Protein AF-A0A359MXM0-F1 (afdb_monomer_lite)

Sequence (52 aa):
DFGGEVERVLKMADGCLLLVDAKEGPMPQTRFVLRKALDMKLKVIVVVNKID

Structure (mmCIF, N/CA/C/O backbone):
data_AF-A0A359MXM0-F1
#
_entry.id   AF-A0A359MXM0-F1
#
loop_
_atom_site.group_PDB
_atom_site.id
_atom_site.type_symbol
_atom_site.label_atom_id
_atom_site.label_alt_id
_atom_site.label_comp_id
_atom_site.label_asym_id
_atom_site.label_entity_id
_atom_site.label_seq_id
_atom_site.pdbx_PDB_ins_code
_atom_site.Cartn_x
_atom_site.Cartn_y
_ato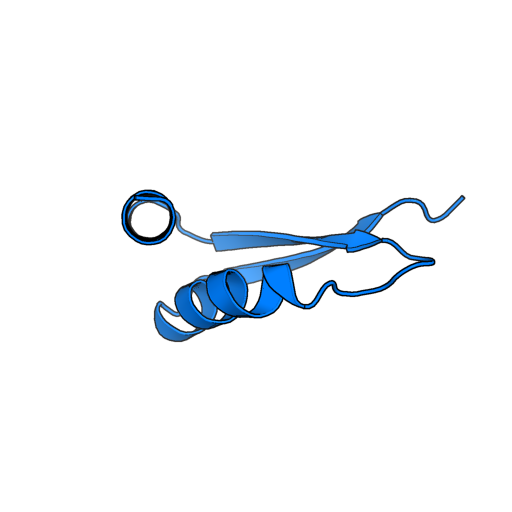m_site.Cartn_z
_atom_site.occupancy
_atom_site.B_iso_or_equiv
_atom_site.auth_seq_id
_atom_site.auth_comp_id
_atom_site.auth_asym_id
_atom_site.auth_atom_id
_atom_site.pdbx_PDB_model_num
ATOM 1 N N . ASP A 1 1 ? 6.858 16.278 9.893 1.00 72.06 1 ASP A N 1
ATOM 2 C CA . ASP A 1 1 ? 6.546 15.030 10.609 1.00 72.06 1 ASP A CA 1
ATOM 3 C C . ASP A 1 1 ? 5.885 14.079 9.615 1.00 72.06 1 ASP A C 1
ATOM 5 O O . ASP A 1 1 ? 4.682 14.141 9.403 1.00 72.06 1 ASP A O 1
ATOM 9 N N . PHE A 1 2 ? 6.691 13.294 8.891 1.00 81.56 2 PHE A N 1
ATOM 10 C CA . PHE A 1 2 ? 6.201 12.493 7.757 1.00 81.56 2 PHE A CA 1
ATOM 11 C C . PHE A 1 2 ? 5.274 11.353 8.211 1.00 81.56 2 PHE A C 1
ATOM 13 O O . PHE A 1 2 ? 4.314 11.012 7.527 1.00 81.56 2 PHE A O 1
ATOM 20 N N . GLY A 1 3 ? 5.520 10.787 9.398 1.00 86.25 3 GLY A N 1
ATOM 21 C CA . GLY A 1 3 ? 4.676 9.731 9.958 1.00 86.25 3 GLY A CA 1
ATOM 22 C C . GLY A 1 3 ? 3.278 10.229 10.333 1.00 86.25 3 GLY A C 1
ATOM 23 O O . GLY A 1 3 ? 2.294 9.554 10.025 1.00 86.25 3 GLY A O 1
ATOM 24 N N . GLY A 1 4 ? 3.186 11.415 10.946 1.00 90.56 4 GLY A N 1
ATOM 25 C CA . GLY A 1 4 ? 1.908 12.011 11.346 1.00 90.56 4 GLY A CA 1
ATOM 26 C C . GLY A 1 4 ? 0.998 12.355 10.162 1.00 90.56 4 GLY A C 1
ATOM 27 O O . GLY A 1 4 ? -0.208 12.104 10.212 1.00 90.56 4 GLY A O 1
ATOM 28 N N . GLU A 1 5 ? 1.566 12.867 9.068 1.00 92.69 5 GLU A N 1
ATOM 29 C CA . GLU A 1 5 ? 0.815 13.160 7.838 1.00 92.69 5 GLU A CA 1
ATOM 30 C C . GLU A 1 5 ? 0.247 11.887 7.198 1.00 92.69 5 GLU A C 1
ATOM 32 O O . GLU A 1 5 ? -0.940 11.843 6.864 1.00 92.69 5 GLU A O 1
ATOM 37 N N . VAL A 1 6 ? 1.055 10.824 7.106 1.00 92.19 6 VAL A N 1
ATOM 38 C CA . VAL A 1 6 ? 0.622 9.522 6.576 1.00 92.19 6 VAL A CA 1
ATOM 39 C C . VAL A 1 6 ? -0.542 8.955 7.386 1.00 92.19 6 VAL A C 1
ATOM 41 O O . VAL A 1 6 ? -1.541 8.530 6.809 1.00 92.19 6 VAL A O 1
ATOM 44 N N . GLU A 1 7 ? -0.456 8.965 8.718 1.00 93.62 7 GLU A N 1
ATOM 45 C CA . GLU A 1 7 ? -1.547 8.462 9.559 1.00 93.62 7 GLU A CA 1
ATOM 46 C C . GLU A 1 7 ? -2.842 9.244 9.371 1.00 93.62 7 GLU A C 1
ATOM 48 O O . GLU A 1 7 ? -3.923 8.652 9.348 1.00 93.62 7 GLU A O 1
ATOM 53 N N . ARG A 1 8 ? -2.751 10.569 9.232 1.00 94.88 8 ARG A N 1
ATOM 54 C CA . ARG A 1 8 ? -3.930 11.404 9.006 1.00 94.88 8 ARG A CA 1
ATOM 55 C C . ARG A 1 8 ? -4.605 11.051 7.684 1.00 94.88 8 ARG A C 1
ATOM 57 O O . ARG A 1 8 ? -5.825 10.930 7.659 1.00 94.88 8 ARG A O 1
ATOM 64 N N . VAL A 1 9 ? -3.828 10.851 6.619 1.00 95.19 9 VAL A N 1
ATOM 65 C CA . VAL A 1 9 ? -4.350 10.452 5.302 1.00 95.19 9 VAL A CA 1
ATOM 66 C C . VAL A 1 9 ? -4.990 9.066 5.364 1.00 95.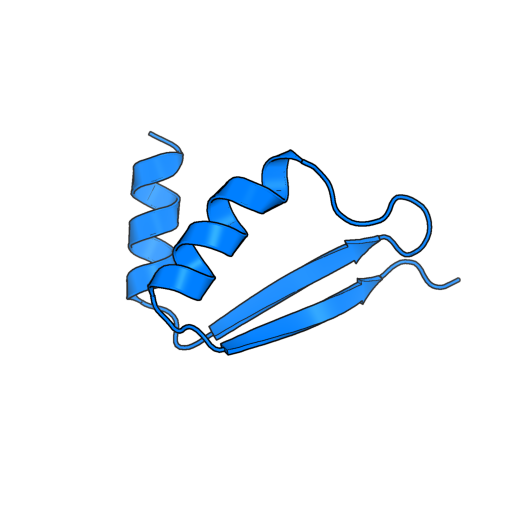19 9 VAL A C 1
ATOM 68 O O . VAL A 1 9 ? -6.122 8.904 4.915 1.00 95.19 9 VAL A O 1
ATOM 71 N N . LEU A 1 10 ? -4.323 8.086 5.981 1.00 95.25 10 LEU A N 1
ATOM 72 C CA . LEU A 1 10 ? -4.859 6.727 6.108 1.00 95.25 10 LEU A CA 1
ATOM 73 C C . LEU A 1 10 ? -6.170 6.684 6.913 1.00 95.25 10 LEU A C 1
ATOM 75 O O . LEU A 1 10 ? -7.033 5.871 6.607 1.00 95.25 10 LEU A O 1
ATOM 79 N N . LYS A 1 11 ? -6.358 7.569 7.904 1.00 95.62 11 LYS A N 1
ATOM 80 C CA . LYS A 1 11 ? -7.605 7.656 8.697 1.00 95.62 11 LYS A CA 1
ATOM 81 C C . LYS A 1 11 ? -8.805 8.187 7.915 1.00 95.62 11 LYS A C 1
ATOM 83 O O . LYS A 1 11 ? -9.930 7.999 8.364 1.00 95.62 11 LYS A O 1
ATOM 88 N N . MET A 1 12 ? -8.571 8.871 6.799 1.00 96.69 12 MET A N 1
ATOM 89 C CA . MET A 1 12 ? -9.627 9.462 5.971 1.00 96.69 12 MET A CA 1
ATOM 90 C C . MET A 1 12 ? -9.929 8.636 4.714 1.00 96.69 12 MET A C 1
ATOM 92 O O . MET A 1 12 ? -10.828 9.000 3.964 1.00 96.69 12 MET A O 1
ATOM 96 N N . ALA A 1 13 ? -9.173 7.567 4.458 1.00 96.00 13 ALA A N 1
ATOM 97 C CA . ALA A 1 13 ? -9.305 6.741 3.264 1.00 96.00 13 ALA A CA 1
ATOM 98 C C . ALA A 1 13 ? -10.034 5.424 3.566 1.00 96.00 13 ALA A C 1
ATOM 100 O O . ALA A 1 13 ? -9.853 4.842 4.631 1.00 96.00 13 ALA A O 1
ATOM 101 N N . ASP A 1 14 ? -10.781 4.904 2.591 1.00 96.50 14 ASP A N 1
ATOM 102 C CA . ASP A 1 14 ? -11.417 3.576 2.669 1.00 96.50 14 ASP A CA 1
ATOM 103 C C . ASP A 1 14 ? -10.494 2.434 2.189 1.00 96.50 14 ASP A C 1
ATOM 105 O O . ASP A 1 14 ? -10.768 1.243 2.372 1.00 96.50 14 ASP A O 1
ATOM 109 N N . GLY A 1 15 ? -9.385 2.787 1.539 1.00 96.12 15 GLY A N 1
ATOM 110 C CA . GLY A 1 15 ? -8.454 1.861 0.903 1.00 96.12 15 GLY A CA 1
ATOM 111 C C . GLY A 1 15 ? -7.229 2.574 0.341 1.00 96.12 15 GLY A C 1
ATOM 112 O O . GLY A 1 15 ? -7.157 3.803 0.342 1.00 96.12 15 GLY A O 1
ATOM 113 N N . CYS A 1 16 ? -6.254 1.812 -0.151 1.00 95.94 16 CYS A N 1
ATOM 114 C CA . CYS A 1 16 ? -5.061 2.365 -0.787 1.00 95.94 16 CYS A CA 1
ATOM 115 C C . CYS A 1 16 ? -4.602 1.546 -2.000 1.00 95.94 16 CYS A C 1
ATOM 117 O O . CYS A 1 16 ? -4.876 0.349 -2.120 1.00 95.94 16 CYS A O 1
ATOM 119 N N . LEU A 1 17 ? -3.883 2.220 -2.901 1.00 97.19 17 LEU A N 1
ATOM 120 C CA . LEU A 1 17 ? -3.206 1.603 -4.037 1.00 97.19 17 LEU A CA 1
ATOM 121 C C . LEU A 1 17 ? -1.730 1.406 -3.686 1.00 97.19 17 LEU A C 1
ATOM 123 O O . LEU A 1 17 ? -1.002 2.375 -3.466 1.00 97.19 17 LEU A O 1
ATOM 127 N N . LEU A 1 18 ? -1.287 0.154 -3.640 1.00 96.31 18 LEU A N 1
ATOM 128 C CA . LEU A 1 18 ? 0.118 -0.197 -3.487 1.00 96.31 18 LEU A CA 1
ATOM 129 C C . LEU A 1 18 ? 0.756 -0.268 -4.874 1.00 96.31 18 LEU A C 1
ATOM 131 O O . LEU A 1 18 ? 0.630 -1.279 -5.563 1.00 96.31 18 LEU A O 1
ATOM 135 N N . LEU A 1 19 ? 1.431 0.808 -5.272 1.00 95.69 19 LEU A N 1
ATOM 136 C CA . LEU A 1 19 ? 2.158 0.860 -6.535 1.00 95.69 19 LEU A CA 1
ATOM 137 C C . LEU A 1 19 ? 3.483 0.101 -6.412 1.00 95.69 19 LEU A C 1
ATOM 139 O O . LEU A 1 19 ? 4.302 0.402 -5.540 1.00 95.69 19 LEU A O 1
ATOM 143 N N . VAL A 1 20 ? 3.684 -0.874 -7.291 1.00 96.25 20 VAL A N 1
ATOM 144 C CA . VAL A 1 20 ? 4.883 -1.709 -7.355 1.00 96.25 20 VAL A CA 1
ATOM 145 C C . VAL A 1 20 ? 5.441 -1.626 -8.764 1.00 96.25 20 VAL A C 1
ATOM 147 O O . VAL A 1 20 ? 4.719 -1.830 -9.733 1.00 96.25 20 VAL A O 1
ATOM 150 N N . ASP A 1 21 ? 6.723 -1.320 -8.883 1.00 96.38 21 ASP A N 1
ATOM 151 C CA . ASP A 1 21 ? 7.423 -1.378 -10.161 1.00 96.38 21 ASP A CA 1
ATOM 152 C C . ASP A 1 21 ? 7.655 -2.845 -10.560 1.00 96.38 21 ASP A C 1
ATOM 154 O O . ASP A 1 21 ? 8.075 -3.652 -9.726 1.00 96.38 21 ASP A O 1
ATOM 158 N N . ALA A 1 22 ? 7.364 -3.212 -11.808 1.00 97.44 22 ALA A N 1
ATOM 159 C CA . ALA A 1 22 ? 7.463 -4.594 -12.275 1.00 97.44 22 ALA A CA 1
ATOM 160 C C . ALA A 1 22 ? 8.906 -5.128 -12.290 1.00 97.44 22 ALA A C 1
ATOM 162 O O . ALA A 1 22 ? 9.114 -6.334 -12.148 1.00 97.44 22 ALA A O 1
ATOM 163 N N . LYS A 1 23 ? 9.898 -4.244 -12.443 1.00 96.38 23 LYS A N 1
ATOM 164 C CA . LYS A 1 23 ? 11.319 -4.598 -12.517 1.00 96.38 23 LYS A CA 1
ATOM 165 C C . LYS A 1 23 ? 11.998 -4.518 -11.155 1.00 96.38 23 LYS A C 1
ATOM 167 O O . LYS A 1 23 ? 12.801 -5.386 -10.818 1.00 96.38 23 LYS A O 1
ATOM 172 N N . GLU A 1 24 ? 11.708 -3.471 -10.390 1.00 95.62 24 GLU A N 1
ATOM 173 C CA . GLU A 1 24 ? 12.369 -3.208 -9.103 1.00 95.62 24 GLU A CA 1
ATOM 174 C C . GLU A 1 24 ? 11.664 -3.892 -7.922 1.00 95.62 24 GLU A C 1
ATOM 176 O O . GLU A 1 24 ? 12.292 -4.187 -6.903 1.00 95.62 24 GLU A O 1
ATOM 181 N N . GLY A 1 25 ? 10.368 -4.185 -8.057 1.00 93.94 25 GLY A N 1
ATOM 182 C CA . GLY A 1 25 ? 9.562 -4.784 -7.003 1.00 93.94 25 GLY A CA 1
ATOM 183 C C . GLY 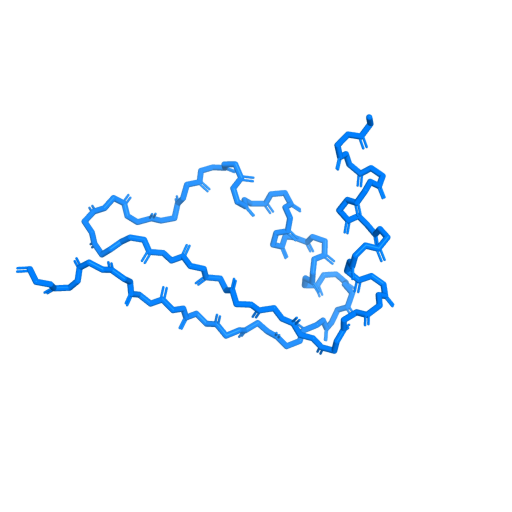A 1 25 ? 9.232 -3.813 -5.856 1.00 93.94 25 GLY A C 1
ATOM 184 O O . GLY A 1 25 ? 9.280 -2.589 -6.009 1.00 93.94 25 GLY A O 1
ATOM 185 N N . PRO A 1 26 ? 8.808 -4.333 -4.687 1.00 93.00 26 PRO A N 1
ATOM 186 C CA . PRO A 1 26 ? 8.402 -3.503 -3.559 1.00 93.00 26 PRO A CA 1
ATOM 187 C C . PRO A 1 26 ? 9.608 -2.914 -2.814 1.00 93.00 26 PRO A C 1
ATOM 189 O O . PRO A 1 26 ? 10.448 -3.636 -2.274 1.00 93.00 26 PRO A O 1
ATOM 192 N N . MET A 1 27 ? 9.635 -1.589 -2.691 1.00 91.31 27 MET A N 1
ATOM 193 C CA . MET A 1 27 ? 10.696 -0.870 -1.986 1.00 91.31 27 MET A CA 1
ATOM 194 C C . MET A 1 27 ? 10.575 -0.971 -0.448 1.00 91.31 27 MET A C 1
ATOM 196 O O . MET A 1 27 ? 9.460 -0.954 0.089 1.00 91.31 27 MET A O 1
ATOM 200 N N . PRO A 1 28 ? 11.695 -1.021 0.310 1.00 87.75 28 PRO A N 1
ATOM 201 C CA . PRO A 1 28 ? 11.678 -1.057 1.778 1.00 87.75 28 PRO A CA 1
ATOM 202 C C . PRO A 1 28 ? 10.903 0.098 2.426 1.00 87.75 28 PRO A C 1
ATOM 204 O O . PRO A 1 28 ? 10.226 -0.106 3.434 1.00 87.75 28 PRO A O 1
ATOM 207 N N . GLN A 1 29 ? 10.952 1.288 1.826 1.00 83.94 29 GLN A N 1
ATOM 208 C CA . GLN A 1 29 ? 10.268 2.496 2.293 1.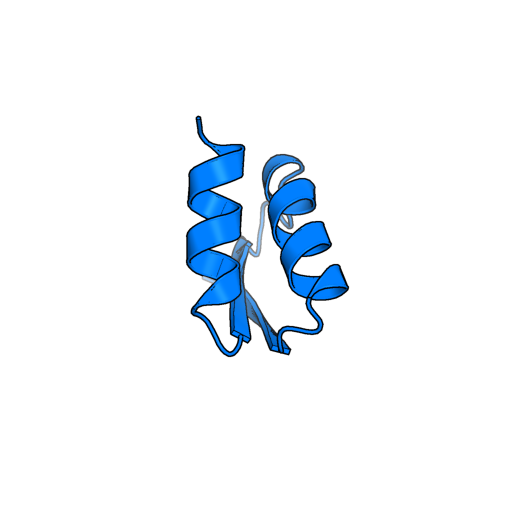00 83.94 29 GLN A CA 1
ATOM 209 C C . GLN A 1 29 ? 8.742 2.309 2.333 1.00 83.94 29 GLN A C 1
ATOM 211 O O . GLN A 1 29 ? 8.071 2.838 3.220 1.00 83.94 29 GLN A O 1
ATOM 216 N N . THR A 1 30 ? 8.190 1.491 1.433 1.00 88.88 30 THR A N 1
ATOM 217 C CA . THR A 1 30 ? 6.747 1.231 1.339 1.00 88.88 30 THR A CA 1
ATOM 218 C C . THR A 1 30 ? 6.229 0.371 2.493 1.00 88.88 30 THR A C 1
ATOM 220 O O . THR A 1 30 ? 5.046 0.430 2.832 1.00 88.88 30 THR A O 1
ATOM 223 N N . ARG A 1 31 ? 7.107 -0.394 3.161 1.00 89.81 31 ARG A N 1
ATOM 224 C CA . ARG A 1 31 ? 6.722 -1.318 4.242 1.00 89.81 31 ARG A CA 1
ATOM 225 C C . ARG A 1 31 ? 6.057 -0.610 5.417 1.00 89.81 31 ARG A C 1
ATOM 227 O O . ARG A 1 31 ? 5.089 -1.135 5.957 1.00 89.81 31 ARG A O 1
ATOM 234 N N . PHE A 1 32 ? 6.555 0.563 5.805 1.00 90.44 32 PHE A N 1
ATOM 235 C CA . PHE A 1 32 ? 6.025 1.302 6.954 1.00 90.44 32 PHE A CA 1
ATOM 236 C C . PHE A 1 32 ? 4.577 1.753 6.726 1.00 90.44 32 PHE A C 1
ATOM 238 O O . PHE A 1 32 ? 3.707 1.517 7.563 1.00 90.44 32 PHE A O 1
ATOM 245 N N . VAL A 1 33 ? 4.312 2.356 5.565 1.00 93.12 33 VAL A N 1
ATOM 246 C CA . VAL A 1 33 ? 2.980 2.862 5.206 1.00 93.12 33 VAL A CA 1
ATOM 247 C C . VAL A 1 33 ? 2.007 1.707 4.984 1.00 93.12 33 VAL A C 1
ATOM 249 O O . VAL A 1 33 ? 0.894 1.728 5.507 1.00 93.12 33 VAL A O 1
ATOM 252 N N . LEU A 1 34 ? 2.448 0.663 4.274 1.00 94.94 34 LEU A N 1
ATOM 253 C CA . LEU A 1 34 ? 1.640 -0.527 4.027 1.00 94.94 34 LEU A CA 1
ATOM 254 C C . LEU A 1 34 ? 1.251 -1.227 5.335 1.00 94.94 34 LEU A C 1
ATOM 256 O O . LEU A 1 34 ? 0.100 -1.626 5.489 1.00 94.94 34 LEU A O 1
ATOM 260 N N . ARG A 1 35 ? 2.178 -1.335 6.298 1.00 94.69 35 ARG A N 1
ATOM 261 C CA . ARG A 1 35 ? 1.887 -1.919 7.613 1.00 94.69 35 ARG A CA 1
ATOM 262 C C . ARG A 1 35 ? 0.773 -1.156 8.328 1.00 94.69 35 ARG A C 1
ATOM 264 O O . ARG A 1 35 ? -0.190 -1.780 8.752 1.00 94.69 35 ARG A O 1
ATOM 271 N N . LYS A 1 36 ? 0.858 0.177 8.381 1.00 94.38 36 LYS A N 1
ATOM 272 C CA . LYS A 1 36 ? -0.188 1.016 8.991 1.00 94.38 36 LYS A CA 1
ATOM 273 C C . LYS A 1 36 ? -1.539 0.858 8.293 1.00 94.38 36 LYS A C 1
ATOM 275 O O . LYS A 1 36 ? -2.551 0.717 8.969 1.00 94.38 36 LYS A O 1
ATOM 280 N N . ALA A 1 37 ? -1.558 0.840 6.960 1.00 96.06 37 ALA A N 1
ATOM 281 C CA . ALA A 1 37 ? -2.792 0.651 6.198 1.00 96.06 37 ALA A CA 1
ATOM 282 C C . ALA A 1 37 ? -3.456 -0.707 6.502 1.00 96.06 37 ALA A C 1
ATOM 284 O O . ALA A 1 37 ? -4.668 -0.772 6.707 1.00 96.06 37 ALA A O 1
ATOM 285 N N . LEU A 1 38 ? -2.657 -1.776 6.591 1.00 96.06 38 LEU A N 1
ATOM 286 C CA . LEU A 1 38 ? -3.130 -3.118 6.942 1.00 96.06 38 LEU A CA 1
ATOM 287 C C . LEU A 1 38 ? -3.614 -3.208 8.395 1.00 96.06 38 LEU A C 1
ATOM 289 O O . LEU A 1 38 ? -4.666 -3.797 8.641 1.00 96.06 38 LEU A O 1
ATOM 293 N N . ASP A 1 39 ? -2.902 -2.595 9.344 1.00 96.25 39 ASP A N 1
ATOM 294 C CA . ASP A 1 39 ? -3.311 -2.545 10.757 1.00 96.25 39 ASP A CA 1
ATOM 295 C C . ASP A 1 39 ? -4.652 -1.797 10.924 1.00 96.25 39 ASP A C 1
ATOM 297 O O . ASP A 1 39 ? -5.471 -2.141 11.776 1.00 96.25 39 ASP A O 1
ATOM 301 N N . MET A 1 40 ? -4.919 -0.822 10.049 1.00 96.25 40 MET A N 1
ATOM 302 C CA . MET A 1 40 ? -6.191 -0.095 9.954 1.00 96.25 40 MET A CA 1
ATOM 303 C C . MET A 1 40 ? -7.266 -0.829 9.134 1.00 96.25 40 MET A C 1
ATOM 305 O O . MET A 1 40 ? -8.358 -0.297 8.945 1.00 96.25 40 MET A O 1
ATOM 309 N N . LYS A 1 41 ? -6.986 -2.055 8.667 1.00 96.88 41 LYS A N 1
ATOM 310 C CA . LYS A 1 41 ? -7.880 -2.894 7.846 1.00 96.88 41 LYS A CA 1
ATOM 311 C C . LYS A 1 41 ? -8.346 -2.228 6.547 1.00 96.88 41 LYS A C 1
ATOM 313 O O . LYS A 1 41 ? -9.411 -2.566 6.026 1.00 96.88 41 LYS A O 1
ATOM 318 N N . LEU A 1 42 ? -7.550 -1.307 6.009 1.00 97.75 42 LEU A N 1
ATOM 319 C CA . LEU A 1 42 ? -7.833 -0.692 4.719 1.00 97.75 42 LEU A CA 1
ATOM 320 C C . LEU A 1 42 ? -7.714 -1.731 3.606 1.00 97.75 42 LEU A C 1
ATOM 322 O O . LEU A 1 42 ? -6.825 -2.588 3.620 1.00 97.75 42 LEU A O 1
ATOM 326 N N . LYS A 1 43 ? -8.598 -1.638 2.610 1.00 97.44 43 LYS A N 1
ATOM 327 C CA . LYS A 1 43 ? -8.487 -2.466 1.406 1.00 97.44 43 LYS A CA 1
ATOM 328 C C . LYS A 1 43 ? -7.266 -2.020 0.612 1.00 97.44 43 LYS A C 1
ATOM 330 O O . LYS A 1 43 ? -7.200 -0.874 0.177 1.00 97.44 43 LYS A O 1
ATOM 335 N N . VAL A 1 44 ? -6.320 -2.930 0.407 1.00 97.31 44 VAL A N 1
ATOM 336 C CA . VAL A 1 44 ? -5.116 -2.670 -0.386 1.00 97.31 44 VAL A CA 1
ATOM 337 C C . VAL A 1 44 ? -5.284 -3.289 -1.767 1.00 97.31 44 VAL A C 1
ATOM 339 O O . VAL A 1 44 ? -5.496 -4.496 -1.881 1.00 97.31 44 VAL A O 1
ATOM 342 N N . ILE A 1 45 ? -5.162 -2.476 -2.813 1.00 97.88 45 ILE A N 1
ATOM 343 C CA . ILE A 1 45 ? -5.126 -2.937 -4.204 1.00 97.88 45 ILE A CA 1
ATOM 344 C C . ILE A 1 45 ? -3.689 -2.810 -4.695 1.00 97.88 45 ILE A C 1
ATOM 346 O O . ILE A 1 45 ? -3.110 -1.726 -4.662 1.00 97.88 45 ILE A O 1
ATOM 350 N N . VAL A 1 46 ? -3.104 -3.916 -5.146 1.00 97.00 46 VAL A N 1
ATOM 351 C CA . VAL A 1 46 ? -1.752 -3.912 -5.711 1.00 97.00 46 VAL A CA 1
ATOM 352 C C . VAL A 1 46 ? -1.822 -3.500 -7.174 1.00 97.00 46 VAL A C 1
ATOM 354 O O . VAL A 1 46 ? -2.565 -4.093 -7.953 1.00 97.00 46 VAL A O 1
ATOM 357 N N . VAL A 1 47 ? -1.034 -2.494 -7.542 1.00 98.06 47 VAL A N 1
ATOM 358 C CA . VAL A 1 47 ? -0.910 -1.997 -8.913 1.00 98.06 47 VAL A CA 1
ATOM 359 C C . VAL A 1 47 ? 0.524 -2.235 -9.365 1.00 98.06 47 VAL A C 1
ATOM 361 O O . VAL A 1 47 ? 1.443 -1.591 -8.864 1.00 98.06 47 VAL A O 1
ATOM 364 N N . VAL A 1 48 ? 0.716 -3.164 -10.300 1.00 97.50 48 VAL A N 1
ATOM 365 C CA . VAL A 1 48 ? 2.024 -3.422 -10.915 1.00 97.50 48 VAL A CA 1
ATOM 366 C C . VAL A 1 48 ? 2.188 -2.490 -12.116 1.00 97.50 48 VAL A C 1
ATOM 368 O O . VAL A 1 48 ? 1.374 -2.519 -13.035 1.00 97.50 48 VAL A O 1
ATOM 371 N N . ASN A 1 49 ? 3.207 -1.636 -12.079 1.00 96.25 49 ASN A N 1
ATOM 372 C CA . ASN A 1 49 ? 3.455 -0.563 -13.040 1.00 96.25 49 ASN A CA 1
ATOM 373 C C . ASN A 1 49 ? 4.779 -0.768 -13.793 1.00 96.25 49 ASN A C 1
ATOM 375 O O 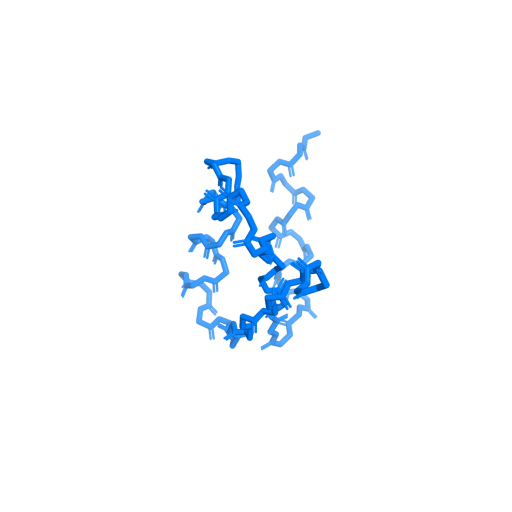. ASN A 1 49 ? 5.652 -1.478 -13.298 1.00 96.25 49 ASN A O 1
ATOM 379 N N . LYS A 1 50 ? 4.936 -0.096 -14.944 1.00 96.88 50 LYS A N 1
ATOM 380 C CA . LYS A 1 50 ? 6.073 -0.243 -15.878 1.00 96.88 50 LYS A CA 1
ATOM 381 C C . LYS A 1 50 ? 6.245 -1.685 -16.365 1.00 96.88 50 LYS A C 1
ATOM 383 O O . LYS A 1 50 ? 7.269 -2.319 -16.137 1.00 96.88 50 LYS A O 1
ATOM 388 N N . ILE A 1 51 ? 5.159 -2.227 -16.912 1.00 97.06 51 ILE A N 1
ATOM 389 C CA . ILE A 1 51 ? 5.092 -3.606 -17.423 1.00 97.06 51 ILE A CA 1
ATOM 390 C C . ILE A 1 51 ? 5.576 -3.728 -18.873 1.00 97.06 51 ILE A 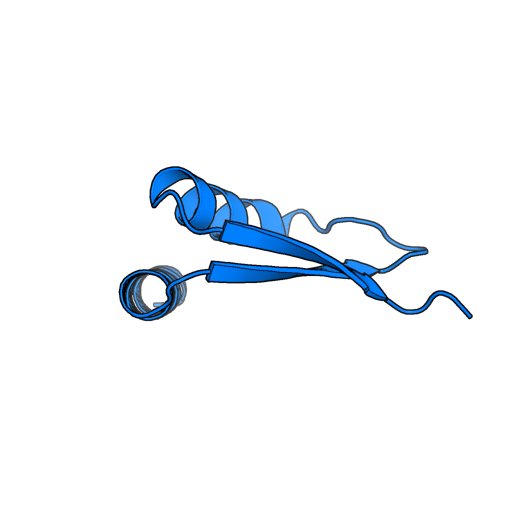C 1
ATOM 392 O O . ILE A 1 51 ? 5.659 -4.844 -19.384 1.00 97.06 51 ILE A O 1
ATOM 396 N N . ASP A 1 52 ? 5.803 -2.589 -19.528 1.00 95.94 52 ASP A N 1
ATOM 397 C CA . ASP A 1 52 ? 6.481 -2.470 -20.817 1.00 95.94 52 ASP A CA 1
ATOM 398 C C . ASP A 1 52 ? 7.965 -2.862 -20.718 1.00 95.94 52 ASP A C 1
ATOM 400 O O . ASP A 1 52 ? 8.455 -3.488 -21.687 1.00 95.94 52 ASP A O 1
#

Radius of gyration: 11.81 Å; chains: 1; bounding box: 24×20×32 Å

Foldseek 3Di:
DVVVVLLVVLVVDQADEAEAEPVPGDDPVVVVSVVSNVVVVHHYHYDYPPPD

pLDDT: mean 94.02, std 4.69, range [72.06, 98.06]

Secondary structure (DSSP, 8-state):
-HHHHHHHHHHH-SEEEEEEETTTB--TTHHHHHHHHHHTTPEEEEEEE---